Protein AF-A0A957ZSW8-F1 (afdb_monomer_lite)

Secondary structure (DSSP, 8-state):
--------------------------HHHHHHHHHHHHHHHHHIIIIIHHHHHHHHHHTEE--SSSPPEE-TTHHHHHHHT-HHHHHT-

Radius of gyration: 32.35 Å; chains: 1; bounding box: 104×42×41 Å

Foldseek 3Di:
DDDDDDPDDDDPPPPPPPDPPPPDCDPVNVVVVVVCVVVVVVCCPVPVVVVVVVVQQCQWDDPPVDDTHGNGCVSVVCLVPDPVNVVVD

Sequence (89 aa):
MAVSNPIVNPSGTTKANASPRRARMSGETITALLFVLPSLIGFVLFYAVPAIRGVWISFTDWDLLGDARFIGVENYVRLFNDPEFWNAL

Structure (mmCIF, N/CA/C/O backbone):
data_AF-A0A957ZSW8-F1
#
_entry.id   AF-A0A957ZSW8-F1
#
loop_
_atom_site.group_PDB
_atom_site.id
_atom_site.type_symbol
_atom_site.label_atom_id
_atom_site.label_alt_id
_atom_site.label_comp_id
_atom_site.label_asym_id
_atom_site.label_entity_id
_atom_site.label_seq_id
_atom_site.pdbx_PDB_ins_code
_atom_site.Cartn_x
_atom_site.Cartn_y
_atom_site.Cartn_z
_atom_site.occupancy
_atom_site.B_iso_or_equiv
_atom_site.auth_seq_id
_atom_site.auth_comp_id
_atom_site.auth_asym_id
_atom_site.auth_atom_id
_atom_site.pdbx_PDB_model_num
ATOM 1 N N . MET A 1 1 ? -83.831 -28.314 6.223 1.00 53.41 1 MET A N 1
ATOM 2 C CA . MET A 1 1 ? -82.734 -28.631 5.286 1.00 53.41 1 MET A CA 1
ATOM 3 C C . MET A 1 1 ? -82.401 -27.372 4.501 1.00 53.41 1 MET A C 1
ATOM 5 O O . MET A 1 1 ? -83.129 -27.029 3.586 1.00 53.41 1 MET A O 1
ATOM 9 N N . ALA A 1 2 ? -81.356 -26.657 4.902 1.00 52.50 2 ALA A N 1
ATOM 10 C CA . ALA A 1 2 ? -80.682 -25.660 4.077 1.00 52.50 2 ALA A CA 1
ATOM 11 C C . ALA A 1 2 ? -79.223 -25.679 4.532 1.00 52.50 2 ALA A C 1
ATOM 13 O O . ALA A 1 2 ? -78.880 -25.186 5.601 1.00 52.50 2 ALA A O 1
ATOM 14 N N . VAL A 1 3 ? -78.410 -26.402 3.768 1.00 67.56 3 VAL A N 1
ATOM 15 C CA . VAL A 1 3 ? -76.961 -26.471 3.929 1.00 67.56 3 VAL A CA 1
ATOM 16 C C . VAL A 1 3 ? -76.407 -25.197 3.302 1.00 67.56 3 VAL A C 1
ATOM 18 O O . VAL A 1 3 ? -76.457 -25.049 2.085 1.00 67.56 3 VAL A O 1
ATOM 21 N N . SER A 1 4 ? -75.908 -24.265 4.108 1.00 61.75 4 SER A N 1
ATOM 22 C CA . SER A 1 4 ? -75.102 -23.147 3.611 1.00 61.75 4 SER A CA 1
ATOM 23 C C . SER A 1 4 ? -73.633 -23.449 3.896 1.00 61.75 4 SER A C 1
ATOM 25 O O . SER A 1 4 ? -73.184 -23.388 5.040 1.00 61.75 4 SER A O 1
ATOM 27 N N . ASN A 1 5 ? -72.920 -23.837 2.841 1.00 62.66 5 ASN A N 1
ATOM 28 C CA . ASN A 1 5 ? -71.475 -24.060 2.816 1.00 62.66 5 ASN A CA 1
ATOM 29 C C . ASN A 1 5 ? -70.714 -22.726 3.048 1.00 62.66 5 ASN A C 1
ATOM 31 O O . ASN A 1 5 ? -71.296 -21.656 2.844 1.00 62.66 5 ASN A O 1
ATOM 35 N N . PRO A 1 6 ? -69.437 -22.752 3.474 1.00 63.12 6 PRO A N 1
ATOM 36 C CA . PRO A 1 6 ? -68.739 -21.585 3.993 1.00 63.12 6 PRO A CA 1
ATOM 37 C C . PRO A 1 6 ? -68.280 -20.653 2.866 1.00 63.12 6 PRO A C 1
ATOM 39 O O . PRO A 1 6 ? -67.766 -21.097 1.838 1.00 63.12 6 PRO A O 1
ATOM 42 N N . ILE A 1 7 ? -68.412 -19.343 3.084 1.00 64.38 7 ILE A N 1
ATOM 43 C CA . ILE A 1 7 ? -67.778 -18.331 2.238 1.00 64.38 7 ILE A CA 1
ATOM 44 C C . ILE A 1 7 ? -66.291 -18.289 2.601 1.00 64.38 7 ILE A C 1
ATOM 46 O O . ILE A 1 7 ? -65.892 -17.705 3.608 1.00 64.38 7 ILE A O 1
ATOM 50 N N . VAL A 1 8 ? -65.469 -18.937 1.778 1.00 67.31 8 VAL A N 1
ATOM 51 C CA . VAL A 1 8 ? -64.020 -18.718 1.743 1.00 67.31 8 VAL A CA 1
ATOM 52 C C . VAL A 1 8 ? -63.788 -17.286 1.261 1.00 67.31 8 VAL A C 1
ATOM 54 O O . VAL A 1 8 ? -64.085 -16.961 0.114 1.00 67.31 8 VAL A O 1
ATOM 57 N N . ASN A 1 9 ? -63.280 -16.420 2.138 1.00 66.62 9 ASN A N 1
ATOM 58 C CA . ASN A 1 9 ? -62.872 -15.068 1.765 1.00 66.62 9 ASN A CA 1
ATOM 59 C C . ASN A 1 9 ? -61.434 -15.111 1.208 1.00 66.62 9 ASN A C 1
ATOM 61 O O . ASN A 1 9 ? -60.533 -15.553 1.929 1.00 66.62 9 ASN A O 1
ATOM 65 N N . PRO A 1 10 ? -61.192 -14.709 -0.054 1.00 63.06 10 PRO A N 1
ATOM 66 C CA . PRO A 1 10 ? -59.877 -14.795 -0.668 1.00 63.06 10 PRO A CA 1
ATOM 67 C C . PRO A 1 10 ? -58.913 -13.783 -0.044 1.00 63.06 10 PRO A C 1
ATOM 69 O O . PRO A 1 10 ? -59.163 -12.583 -0.025 1.00 63.06 10 PRO A O 1
ATOM 72 N N . SER A 1 11 ? -57.788 -14.307 0.442 1.00 62.53 11 SER A N 1
ATO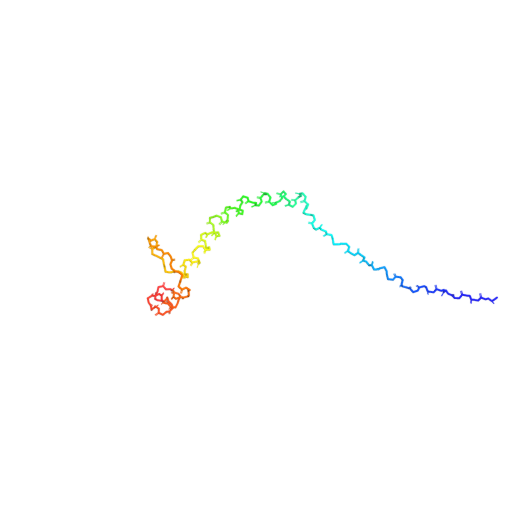M 73 C CA . SER A 1 11 ? -56.459 -13.693 0.432 1.00 62.53 11 SER A CA 1
ATOM 74 C C . SER A 1 11 ? -56.424 -12.163 0.365 1.00 62.53 11 SER A C 1
ATOM 76 O O . SER A 1 11 ? -56.106 -11.571 -0.665 1.00 62.53 11 SER A O 1
ATOM 78 N N . GLY A 1 12 ? -56.645 -11.522 1.512 1.00 56.66 12 GLY A N 1
ATOM 79 C CA . GLY A 1 12 ? -56.108 -10.193 1.758 1.00 56.66 12 GLY A CA 1
ATOM 80 C C . GLY A 1 12 ? -54.586 -10.288 1.813 1.00 56.66 12 GLY A C 1
ATOM 81 O O . GLY A 1 12 ? -54.008 -10.560 2.862 1.00 56.66 12 GLY A O 1
ATOM 82 N N . THR A 1 13 ? -53.931 -10.105 0.670 1.00 60.91 13 THR A N 1
ATOM 83 C CA . THR A 1 13 ? -52.495 -9.845 0.574 1.00 60.91 13 THR A CA 1
ATOM 84 C C . THR A 1 13 ? -52.180 -8.571 1.351 1.00 60.91 13 THR A C 1
ATOM 86 O O . THR A 1 13 ? -52.229 -7.466 0.804 1.00 60.91 13 THR A O 1
ATOM 89 N 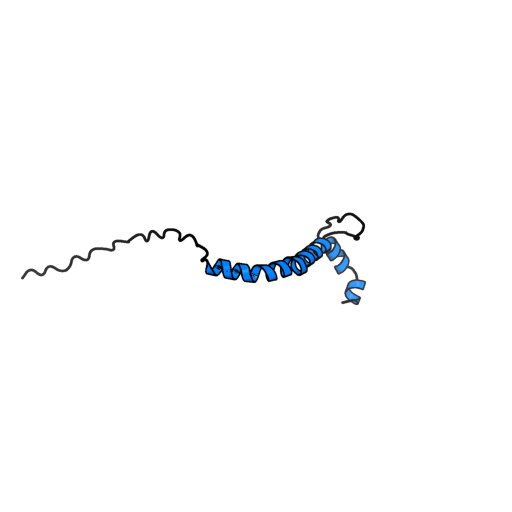N . THR A 1 14 ? -51.866 -8.705 2.638 1.00 61.94 14 THR A N 1
ATOM 90 C CA . THR A 1 14 ? -51.237 -7.635 3.406 1.00 61.94 14 THR A CA 1
ATOM 91 C C . THR A 1 14 ? -49.885 -7.387 2.759 1.00 61.94 14 THR A C 1
ATOM 93 O O . THR A 1 14 ? -48.940 -8.149 2.958 1.00 61.94 14 THR A O 1
ATOM 96 N N . LYS A 1 15 ? -49.799 -6.346 1.924 1.00 61.00 15 LYS A N 1
ATOM 97 C CA . LYS A 1 15 ? -48.525 -5.806 1.455 1.00 61.00 15 LYS A CA 1
ATOM 98 C C . LYS A 1 15 ? -47.704 -5.510 2.703 1.00 61.00 15 LYS A C 1
ATOM 100 O O . LYS A 1 15 ? -47.997 -4.562 3.429 1.00 61.00 15 LYS A O 1
ATOM 105 N N . ALA A 1 16 ? -46.730 -6.371 2.978 1.00 60.97 16 ALA A N 1
ATOM 106 C CA . ALA A 1 16 ? -45.745 -6.165 4.016 1.00 60.97 16 ALA A CA 1
ATOM 107 C C . ALA A 1 16 ? -44.991 -4.886 3.651 1.00 60.97 16 ALA A C 1
ATOM 109 O O . ALA A 1 16 ? -44.095 -4.886 2.810 1.00 60.97 16 ALA A O 1
ATOM 110 N N . ASN A 1 17 ? -45.426 -3.773 4.232 1.00 61.44 17 ASN A N 1
ATOM 111 C CA . ASN A 1 17 ? -44.752 -2.495 4.132 1.00 61.44 17 ASN A CA 1
ATOM 112 C C . ASN A 1 17 ? -43.490 -2.626 4.993 1.00 61.44 17 ASN A C 1
ATOM 114 O O . ASN A 1 17 ? -43.478 -2.291 6.178 1.00 61.44 17 ASN A O 1
ATOM 118 N N . ALA A 1 18 ? -42.459 -3.253 4.428 1.00 64.62 18 ALA A N 1
ATOM 119 C CA . ALA A 1 18 ? -41.162 -3.405 5.058 1.00 64.62 18 ALA A CA 1
ATOM 120 C C . ALA A 1 18 ? -40.481 -2.034 5.046 1.00 64.62 18 ALA A C 1
ATOM 122 O O . ALA A 1 18 ? -39.699 -1.711 4.154 1.00 64.62 18 ALA A O 1
ATOM 123 N N . SER A 1 19 ? -40.826 -1.198 6.026 1.00 67.50 19 SER A N 1
ATOM 124 C CA . SER A 1 19 ? -40.092 0.029 6.317 1.00 67.50 19 SER A CA 1
ATOM 125 C C . SER A 1 19 ? -38.601 -0.311 6.398 1.00 67.50 19 SER A C 1
ATOM 127 O O . SER A 1 19 ? -38.252 -1.273 7.093 1.00 67.50 19 SER A O 1
ATOM 129 N N . PRO A 1 20 ? -37.707 0.433 5.719 1.00 65.00 20 PRO A N 1
ATOM 130 C CA . PRO A 1 20 ? -36.285 0.147 5.775 1.00 65.00 20 PRO A CA 1
ATOM 131 C C . PRO A 1 20 ? -35.845 0.324 7.227 1.00 65.00 20 PRO A C 1
ATOM 133 O O . PRO A 1 20 ? -35.803 1.442 7.746 1.00 65.00 20 PRO A O 1
ATOM 136 N N . ARG A 1 21 ? -35.567 -0.789 7.920 1.00 67.81 21 ARG A N 1
ATOM 137 C CA . ARG A 1 21 ? -34.957 -0.759 9.250 1.00 67.81 21 ARG A CA 1
ATOM 138 C C . ARG A 1 21 ? -33.591 -0.123 9.061 1.00 67.81 21 ARG A C 1
ATOM 140 O O . ARG A 1 21 ? -32.643 -0.795 8.669 1.00 67.81 21 ARG A O 1
ATOM 147 N N . ARG A 1 22 ? -33.503 1.188 9.301 1.00 69.12 22 ARG A N 1
ATOM 148 C CA . ARG A 1 22 ? -32.224 1.884 9.427 1.00 69.12 22 ARG A CA 1
ATOM 149 C C . ARG A 1 22 ? -31.403 1.078 10.422 1.00 69.12 22 ARG A C 1
ATOM 151 O O . ARG A 1 22 ? -31.827 0.918 11.567 1.00 69.12 22 ARG A O 1
ATOM 158 N N . ALA A 1 23 ? -30.285 0.528 9.959 1.00 68.25 23 ALA A N 1
ATOM 159 C CA . ALA A 1 23 ? -29.349 -0.202 10.792 1.00 68.25 23 ALA A CA 1
ATOM 160 C C . ALA A 1 23 ? -28.778 0.785 11.816 1.00 68.25 23 ALA A C 1
ATOM 162 O O . ALA A 1 23 ? -27.811 1.498 11.563 1.00 68.25 23 ALA A O 1
ATOM 163 N N . ARG A 1 24 ? -29.453 0.908 12.958 1.00 70.94 24 ARG A N 1
ATOM 164 C CA . ARG A 1 24 ? -28.938 1.639 14.106 1.00 70.94 24 ARG A CA 1
ATOM 165 C C . ARG A 1 24 ? -27.831 0.760 14.666 1.00 70.94 24 ARG A C 1
ATOM 167 O O . ARG A 1 24 ? -28.124 -0.311 15.193 1.00 70.94 24 ARG A O 1
ATOM 174 N N . MET A 1 25 ? -26.577 1.180 14.505 1.00 71.75 25 MET A N 1
ATOM 175 C CA . MET A 1 25 ? -25.478 0.562 15.243 1.00 71.75 25 MET A CA 1
ATOM 176 C C . MET A 1 25 ? -25.838 0.629 16.727 1.00 71.75 25 MET A C 1
ATOM 178 O O . MET A 1 25 ? -26.144 1.702 17.252 1.00 71.75 25 MET A O 1
ATOM 182 N N . SER A 1 26 ? -25.902 -0.536 17.367 1.00 80.81 26 SER A N 1
ATOM 183 C CA . SER A 1 26 ? -26.162 -0.627 18.801 1.00 80.81 26 SER A CA 1
ATOM 184 C C . SER A 1 26 ? -24.989 -0.013 19.572 1.00 80.81 26 SER A C 1
ATOM 186 O O . SER A 1 26 ? -23.861 0.002 19.072 1.00 80.81 26 SER A O 1
ATOM 188 N N . GLY A 1 27 ? -25.235 0.490 20.786 1.00 83.56 27 GLY A N 1
ATOM 189 C CA . GLY A 1 27 ? -24.166 1.032 21.637 1.00 83.56 27 GLY A CA 1
ATOM 190 C C . GLY A 1 27 ? -23.036 0.021 21.872 1.00 83.56 27 GLY A C 1
ATOM 191 O O . GLY A 1 27 ? -21.869 0.393 21.860 1.00 83.56 27 GLY A O 1
ATOM 192 N N . GLU A 1 28 ? -23.374 -1.267 21.948 1.00 85.31 28 GLU A N 1
ATOM 193 C CA . GLU A 1 28 ? -22.428 -2.381 22.075 1.00 85.31 28 GLU A CA 1
ATOM 194 C C . GLU A 1 28 ? -21.476 -2.485 20.874 1.00 85.31 28 GLU A C 1
ATOM 196 O O . GLU A 1 28 ? -20.276 -2.697 21.045 1.00 85.31 28 GLU A O 1
ATOM 201 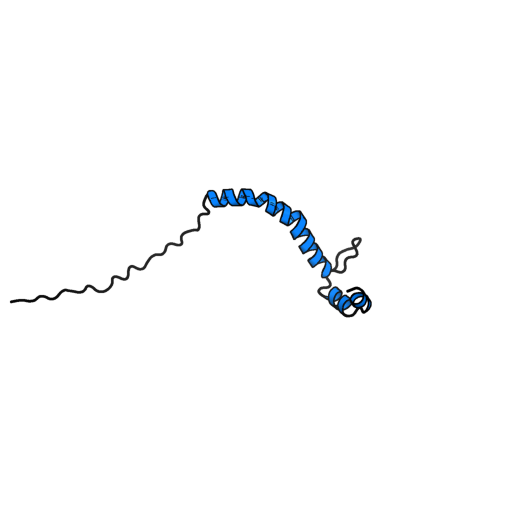N N . THR A 1 29 ? -21.979 -2.261 19.653 1.00 88.62 29 THR A N 1
ATOM 202 C CA . THR A 1 29 ? -21.158 -2.243 18.431 1.00 88.62 29 THR A CA 1
ATOM 203 C C . THR A 1 29 ? -20.140 -1.104 18.456 1.00 88.62 29 THR A C 1
ATOM 205 O O . THR A 1 29 ? -19.002 -1.283 18.027 1.00 88.62 29 THR A O 1
ATOM 208 N N . ILE A 1 30 ? -20.531 0.066 18.970 1.00 92.44 30 ILE A N 1
ATOM 209 C CA . ILE A 1 30 ? -19.631 1.219 19.094 1.00 92.44 30 ILE A CA 1
ATOM 210 C C . ILE A 1 30 ? -18.546 0.922 20.130 1.00 92.44 30 ILE A C 1
ATOM 212 O O . ILE A 1 30 ? -17.370 1.145 19.851 1.00 92.44 30 ILE A O 1
ATOM 216 N N . THR A 1 31 ? -18.911 0.369 21.290 1.00 92.56 31 THR A N 1
ATOM 217 C CA . THR A 1 31 ? -17.935 -0.021 22.316 1.00 92.56 31 THR A CA 1
ATOM 218 C C . THR A 1 31 ? -16.948 -1.053 21.778 1.00 92.56 31 THR A C 1
ATOM 220 O O . THR A 1 31 ? -15.745 -0.854 21.914 1.00 92.56 31 THR A O 1
ATOM 223 N N . ALA A 1 32 ? -17.417 -2.103 21.097 1.00 92.56 32 ALA A N 1
ATOM 224 C CA . ALA A 1 32 ? -16.537 -3.091 20.473 1.00 92.56 32 ALA A CA 1
ATOM 225 C C . ALA A 1 32 ? -15.569 -2.447 19.463 1.00 92.56 32 ALA A C 1
ATOM 227 O O . ALA A 1 32 ? -14.376 -2.746 19.474 1.00 92.56 32 ALA A O 1
ATOM 228 N N . LEU A 1 33 ? -16.049 -1.508 18.638 1.00 93.69 33 LEU A N 1
ATOM 229 C CA . LEU A 1 33 ? -15.202 -0.798 17.679 1.00 93.69 33 LEU A CA 1
ATOM 230 C C . LEU A 1 33 ? -14.140 0.071 18.372 1.00 93.69 33 LEU A C 1
ATOM 232 O O . LEU A 1 33 ? -12.994 0.085 17.932 1.00 93.69 33 LEU A O 1
ATOM 236 N N . LEU A 1 34 ? -14.482 0.744 19.475 1.00 95.88 34 LEU A N 1
ATOM 237 C CA . LEU A 1 34 ? -13.528 1.539 20.260 1.00 95.88 34 LEU A CA 1
ATOM 238 C C . LEU A 1 34 ? -12.378 0.694 20.823 1.00 95.88 34 LEU A C 1
ATOM 240 O O . LEU A 1 34 ? -11.255 1.184 20.891 1.00 95.88 34 LEU A O 1
ATOM 244 N N . PHE A 1 35 ? -12.626 -0.569 21.176 1.00 96.12 35 PHE A N 1
ATOM 245 C CA . PHE A 1 35 ? -11.574 -1.494 21.618 1.00 96.12 35 PHE A CA 1
ATOM 246 C C . PHE A 1 35 ? -10.680 -1.983 20.471 1.00 96.12 35 PHE A C 1
ATOM 248 O O . PHE A 1 35 ? -9.495 -2.234 20.683 1.00 96.12 35 PHE A O 1
ATOM 255 N N . VAL A 1 36 ? -11.224 -2.105 19.259 1.00 97.12 36 VAL A N 1
ATOM 256 C CA . VAL A 1 36 ? -10.468 -2.512 18.060 1.00 97.12 36 VAL A CA 1
ATOM 257 C C . VAL A 1 36 ? -9.663 -1.349 17.475 1.00 97.12 36 VAL A C 1
ATOM 259 O O . VAL A 1 36 ? -8.608 -1.559 16.881 1.00 97.12 36 VAL A O 1
ATOM 262 N N . LEU A 1 37 ? -10.126 -0.108 17.642 1.00 97.25 37 LEU A N 1
ATOM 263 C CA . LEU A 1 37 ? -9.497 1.065 17.034 1.00 97.25 37 LEU A CA 1
ATOM 264 C C . LEU A 1 37 ? -7.996 1.215 17.345 1.00 97.25 37 LEU A C 1
ATOM 266 O O . LEU A 1 37 ? -7.253 1.451 16.397 1.00 97.25 37 LEU A O 1
ATOM 270 N N . PRO A 1 38 ? -7.498 1.056 18.587 1.00 96.75 38 PRO A N 1
ATOM 271 C CA . PRO A 1 38 ? -6.074 1.219 18.877 1.00 96.75 38 PRO A CA 1
ATOM 272 C C . PRO A 1 38 ? -5.181 0.239 18.110 1.00 96.75 38 PRO A C 1
ATOM 274 O O . PRO A 1 38 ? -4.164 0.643 17.544 1.00 96.75 38 PRO A O 1
ATOM 277 N N . SER A 1 39 ? -5.569 -1.039 18.045 1.00 97.81 39 SER A N 1
ATOM 278 C CA . SER A 1 39 ? -4.810 -2.042 17.292 1.00 97.81 39 SER A CA 1
ATOM 279 C C . SER A 1 39 ? -4.919 -1.805 15.788 1.00 97.81 39 SER A C 1
ATOM 281 O O . SER A 1 39 ? -3.918 -1.921 15.082 1.00 97.81 39 SER A O 1
ATOM 283 N N . LEU A 1 40 ? -6.092 -1.390 15.301 1.00 98.12 40 LEU A N 1
ATOM 284 C CA . LEU A 1 40 ? -6.293 -1.037 13.898 1.00 98.12 40 LEU A CA 1
ATOM 285 C C . LEU A 1 40 ? -5.450 0.176 13.485 1.00 98.12 40 LEU A C 1
ATOM 287 O O . LEU A 1 40 ? -4.846 0.159 12.417 1.00 98.12 40 LEU A O 1
ATOM 291 N N . ILE A 1 41 ? -5.365 1.206 14.329 1.00 98.38 41 ILE A N 1
ATOM 292 C CA . ILE A 1 41 ? -4.512 2.377 14.091 1.00 98.38 41 ILE A CA 1
ATOM 293 C C . ILE A 1 41 ? -3.049 1.941 13.996 1.00 98.38 41 ILE A C 1
ATOM 295 O O . ILE A 1 41 ? -2.369 2.306 13.038 1.00 98.38 41 ILE A O 1
ATOM 299 N N . GLY A 1 42 ? -2.580 1.118 14.940 1.00 98.25 42 GLY A N 1
ATOM 300 C CA . GLY A 1 42 ? -1.224 0.570 14.900 1.00 98.25 42 GLY A CA 1
ATOM 301 C C . GLY A 1 42 ? -0.957 -0.219 13.614 1.00 98.25 42 GLY A C 1
ATOM 302 O O . GLY A 1 42 ? 0.029 0.035 12.925 1.00 98.25 42 GLY A O 1
ATOM 303 N N . PHE A 1 43 ? -1.871 -1.114 13.239 1.00 98.50 43 PHE A N 1
ATOM 304 C CA . PHE A 1 43 ? -1.791 -1.870 11.990 1.00 98.50 43 PHE A CA 1
ATOM 305 C C . PHE A 1 43 ? -1.734 -0.953 10.760 1.00 98.50 43 PHE A C 1
ATOM 307 O O . PHE A 1 43 ? -0.888 -1.135 9.887 1.00 98.50 43 PHE A O 1
ATOM 314 N N . VAL A 1 44 ? -2.591 0.065 10.679 1.00 98.50 44 VAL A N 1
ATOM 315 C CA . VAL A 1 44 ? -2.600 0.972 9.527 1.00 98.50 44 VAL A CA 1
ATOM 316 C C . VAL A 1 44 ? -1.284 1.739 9.431 1.00 98.50 44 VAL A C 1
ATOM 318 O O . VAL A 1 44 ? -0.671 1.753 8.367 1.00 98.50 44 VAL A O 1
ATOM 321 N N . LEU A 1 45 ? -0.823 2.339 10.528 1.00 98.44 45 LEU A N 1
ATOM 322 C CA . LEU A 1 45 ? 0.355 3.207 10.518 1.00 98.44 45 LEU A CA 1
ATOM 323 C C . LEU A 1 45 ? 1.658 2.443 10.278 1.00 98.44 45 LEU A C 1
ATOM 325 O O . LEU A 1 45 ? 2.496 2.899 9.503 1.00 98.44 45 LEU A O 1
ATOM 329 N N . PHE A 1 46 ? 1.825 1.292 10.927 1.00 98.06 46 PHE A N 1
ATOM 330 C CA . PHE A 1 46 ? 3.099 0.570 10.926 1.00 98.06 46 PHE A CA 1
ATOM 331 C C . PHE A 1 46 ? 3.158 -0.587 9.931 1.00 98.06 46 PHE A C 1
ATOM 333 O O . PHE A 1 46 ? 4.249 -1.070 9.645 1.00 98.06 46 PHE A O 1
ATOM 340 N N . TYR A 1 47 ? 2.022 -1.026 9.387 1.00 97.94 47 TYR A N 1
ATOM 341 C CA . TYR A 1 47 ? 1.981 -2.108 8.405 1.00 97.94 47 TYR A CA 1
ATOM 342 C C . TYR A 1 47 ? 1.346 -1.664 7.087 1.00 97.94 47 TYR A C 1
ATOM 344 O O . TYR A 1 47 ? 2.011 -1.685 6.052 1.00 97.94 47 TYR A O 1
ATOM 352 N N . ALA A 1 48 ? 0.086 -1.219 7.096 1.00 98.44 48 ALA A N 1
ATOM 353 C CA . ALA A 1 48 ? -0.634 -0.963 5.847 1.00 98.44 48 ALA A CA 1
ATOM 354 C C . ALA A 1 48 ? -0.044 0.217 5.057 1.00 98.44 48 ALA A C 1
ATOM 356 O O . ALA A 1 48 ? 0.170 0.104 3.853 1.00 98.44 48 ALA A O 1
ATOM 357 N N . VAL A 1 49 ? 0.258 1.335 5.724 1.00 98.38 49 VAL A N 1
ATOM 358 C CA . VAL A 1 49 ? 0.862 2.521 5.098 1.00 98.38 49 VAL A CA 1
ATOM 359 C C . VAL A 1 49 ? 2.218 2.205 4.454 1.00 98.38 49 VAL A C 1
ATOM 361 O O . VAL A 1 49 ? 2.352 2.485 3.260 1.00 98.38 49 VAL A O 1
ATOM 364 N N . PRO A 1 50 ? 3.217 1.622 5.152 1.00 97.69 50 PRO A N 1
ATOM 365 C CA . PRO A 1 50 ? 4.490 1.287 4.517 1.00 97.69 50 PRO A CA 1
ATOM 366 C C . PRO A 1 50 ? 4.346 0.215 3.428 1.00 97.69 50 PRO A C 1
ATOM 368 O O . PRO A 1 50 ? 5.009 0.329 2.401 1.00 97.69 50 PRO A O 1
ATOM 371 N N . ALA A 1 51 ? 3.450 -0.766 3.581 1.00 98.44 51 ALA A N 1
ATOM 372 C CA . ALA A 1 51 ? 3.196 -1.762 2.538 1.00 98.44 51 ALA A CA 1
ATOM 373 C C . ALA A 1 51 ? 2.634 -1.122 1.258 1.00 98.44 51 ALA A C 1
ATOM 375 O O . ALA A 1 51 ? 3.166 -1.339 0.171 1.00 98.44 51 ALA A O 1
ATOM 376 N N . ILE A 1 52 ? 1.606 -0.273 1.379 1.00 98.31 52 ILE A N 1
ATOM 377 C CA . ILE A 1 52 ? 1.018 0.450 0.240 1.00 98.31 52 ILE A CA 1
ATOM 378 C C . ILE A 1 52 ? 2.050 1.392 -0.389 1.00 98.31 52 ILE A C 1
ATOM 380 O O . ILE A 1 52 ? 2.128 1.478 -1.611 1.00 98.31 52 ILE A O 1
ATOM 384 N N . ARG A 1 53 ? 2.870 2.073 0.423 1.00 96.62 53 ARG A N 1
ATOM 385 C CA . ARG A 1 53 ? 3.985 2.897 -0.069 1.00 96.62 53 ARG A CA 1
ATOM 386 C C . ARG A 1 53 ? 4.992 2.065 -0.857 1.00 96.62 53 ARG A C 1
ATOM 388 O O . ARG A 1 53 ? 5.370 2.495 -1.935 1.00 96.62 53 ARG A O 1
ATOM 395 N N . GLY A 1 54 ? 5.393 0.896 -0.361 1.00 96.19 54 GLY A N 1
ATOM 396 C CA . GLY A 1 54 ? 6.308 -0.005 -1.065 1.00 96.19 54 GLY A CA 1
ATOM 397 C C . GLY A 1 54 ? 5.745 -0.462 -2.410 1.00 96.19 54 GLY A C 1
ATOM 398 O O . GLY A 1 54 ? 6.443 -0.398 -3.418 1.00 96.19 54 GLY A O 1
ATOM 399 N N . VAL A 1 55 ? 4.457 -0.820 -2.442 1.00 97.44 55 VAL A N 1
ATOM 400 C CA . VAL A 1 55 ? 3.750 -1.150 -3.688 1.00 97.44 55 VAL A CA 1
ATOM 401 C C . VAL A 1 55 ? 3.677 0.056 -4.621 1.00 97.44 55 VAL A C 1
ATOM 403 O O . VAL A 1 55 ? 3.872 -0.094 -5.813 1.00 97.44 55 VAL A O 1
ATOM 406 N N . TRP A 1 56 ? 3.421 1.266 -4.126 1.00 96.44 56 TRP A N 1
ATOM 407 C CA . TRP A 1 56 ? 3.445 2.461 -4.973 1.00 96.44 56 TRP A CA 1
ATOM 408 C C . TRP A 1 56 ? 4.840 2.706 -5.558 1.00 96.44 56 TRP A C 1
ATOM 410 O O . TRP A 1 56 ? 4.971 2.943 -6.756 1.00 96.44 56 TRP A O 1
ATOM 420 N N . ILE A 1 57 ? 5.878 2.594 -4.724 1.00 95.56 57 ILE A N 1
ATOM 421 C CA . ILE A 1 57 ? 7.272 2.813 -5.114 1.00 95.56 57 ILE A CA 1
ATOM 422 C C . ILE A 1 57 ? 7.715 1.817 -6.189 1.00 95.56 57 ILE A C 1
ATOM 424 O O . ILE A 1 57 ? 8.446 2.207 -7.093 1.00 95.56 57 ILE A O 1
ATOM 428 N N . SER A 1 58 ? 7.241 0.567 -6.165 1.00 96.06 58 SER A N 1
ATOM 429 C CA . SER A 1 58 ? 7.596 -0.414 -7.198 1.00 96.06 58 SER A CA 1
ATOM 430 C C . SER A 1 58 ? 7.078 -0.047 -8.595 1.00 96.06 58 SER A C 1
ATOM 432 O O . SER A 1 58 ? 7.638 -0.523 -9.582 1.00 96.06 58 SER A O 1
ATOM 434 N N . PHE A 1 59 ? 6.082 0.843 -8.707 1.00 97.56 59 PHE A N 1
ATOM 435 C CA . PHE A 1 59 ? 5.631 1.429 -9.981 1.00 97.56 59 PHE A CA 1
ATOM 436 C C . PHE A 1 59 ? 6.291 2.781 -10.313 1.00 97.56 59 PHE A C 1
ATOM 438 O O . PHE A 1 59 ? 5.933 3.433 -11.301 1.00 97.56 59 PHE A O 1
ATOM 445 N N . THR A 1 60 ? 7.232 3.239 -9.489 1.00 96.75 60 THR A N 1
ATOM 446 C CA . THR A 1 60 ? 7.954 4.500 -9.689 1.00 96.75 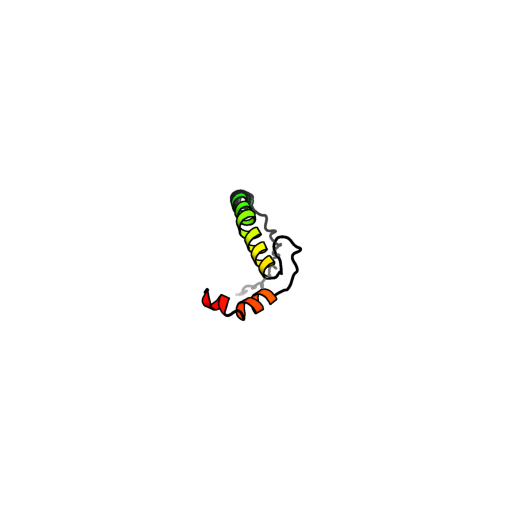60 THR A CA 1
ATOM 447 C C . THR A 1 60 ? 9.449 4.275 -9.883 1.00 96.75 60 THR A C 1
ATOM 449 O O . THR A 1 60 ? 10.030 3.336 -9.349 1.00 96.75 60 THR A O 1
ATOM 452 N N . ASP A 1 61 ? 10.076 5.173 -10.627 1.00 95.12 61 ASP A N 1
ATOM 453 C CA . ASP A 1 61 ? 11.516 5.381 -10.640 1.00 95.12 61 ASP A CA 1
ATOM 454 C C . ASP A 1 61 ? 11.838 6.382 -9.525 1.00 95.12 61 ASP A C 1
ATOM 456 O O . ASP A 1 61 ? 11.480 7.562 -9.625 1.00 95.12 61 ASP A O 1
ATOM 460 N N . TRP A 1 62 ? 12.401 5.890 -8.419 1.00 93.94 62 TRP A N 1
ATOM 461 C CA . TRP A 1 62 ? 12.714 6.704 -7.247 1.00 93.94 62 TRP A CA 1
ATOM 462 C C . TRP A 1 62 ? 14.016 6.252 -6.582 1.00 93.94 62 TRP A C 1
ATOM 464 O O . TRP A 1 62 ? 14.124 5.123 -6.109 1.00 93.94 62 TRP A O 1
ATOM 474 N N . ASP A 1 63 ? 14.988 7.159 -6.508 1.00 89.19 63 ASP A N 1
ATOM 475 C CA . ASP A 1 63 ? 16.335 6.948 -5.961 1.00 89.19 63 ASP A CA 1
ATOM 476 C C . ASP A 1 63 ? 16.493 7.473 -4.517 1.00 89.19 63 ASP A C 1
ATOM 478 O O . ASP A 1 63 ? 17.608 7.681 -4.041 1.00 89.19 63 ASP A O 1
ATOM 482 N N . LEU A 1 64 ? 15.374 7.688 -3.811 1.00 87.81 64 LEU A N 1
ATOM 483 C CA . LEU A 1 64 ? 15.250 8.233 -2.445 1.00 87.81 64 LEU A CA 1
ATOM 484 C C . LEU A 1 64 ? 15.711 9.691 -2.257 1.00 87.81 64 LEU A C 1
ATOM 486 O O . LEU A 1 64 ? 15.269 10.333 -1.303 1.00 87.81 64 LEU A O 1
ATOM 490 N N . LEU A 1 65 ? 16.575 10.216 -3.126 1.00 88.56 65 LEU A N 1
ATOM 491 C CA . LEU A 1 65 ? 17.122 11.577 -3.057 1.00 88.56 65 LEU A CA 1
ATOM 492 C C . LEU A 1 65 ? 16.428 12.540 -4.029 1.00 88.56 65 LEU A C 1
ATOM 494 O O . LEU A 1 65 ? 16.376 13.740 -3.757 1.00 88.56 65 LEU A O 1
ATOM 498 N N . GLY A 1 66 ? 15.901 12.028 -5.140 1.00 86.56 66 GLY A N 1
ATOM 499 C CA . GLY A 1 66 ? 15.185 12.777 -6.163 1.00 86.56 66 GLY A CA 1
ATOM 500 C C . GLY A 1 66 ? 13.665 12.629 -6.099 1.00 86.56 66 GLY A C 1
ATOM 501 O O . GLY A 1 66 ? 13.087 12.033 -5.183 1.00 86.56 66 GLY A O 1
ATOM 502 N N . ASP A 1 67 ? 13.008 13.186 -7.115 1.00 90.69 67 ASP A N 1
ATOM 503 C CA . ASP A 1 67 ? 11.558 13.114 -7.271 1.00 90.69 67 ASP A CA 1
ATOM 504 C C . ASP A 1 67 ? 11.127 11.731 -7.765 1.00 90.69 67 ASP A C 1
ATOM 506 O O . ASP A 1 67 ? 11.640 11.213 -8.758 1.00 90.69 67 ASP A O 1
ATOM 510 N N . ALA A 1 68 ? 10.128 11.148 -7.102 1.00 93.00 68 ALA A N 1
ATOM 511 C CA . ALA A 1 68 ? 9.533 9.890 -7.532 1.00 93.00 68 ALA A CA 1
ATOM 512 C C . ALA A 1 68 ? 8.757 10.090 -8.843 1.00 93.00 68 ALA A C 1
ATOM 514 O O . ALA A 1 68 ? 7.744 10.798 -8.878 1.00 93.00 68 ALA A O 1
ATOM 515 N N . ARG A 1 69 ? 9.195 9.434 -9.922 1.00 95.50 69 ARG A N 1
ATOM 516 C CA . ARG A 1 69 ? 8.513 9.479 -11.225 1.00 95.50 69 ARG A CA 1
ATOM 517 C C . ARG A 1 69 ? 7.708 8.212 -11.444 1.00 95.50 69 ARG A C 1
ATOM 519 O O . ARG A 1 69 ? 8.255 7.119 -11.402 1.00 95.50 69 ARG A O 1
ATOM 526 N N . PHE A 1 70 ? 6.413 8.333 -11.711 1.00 96.75 70 PHE A N 1
ATOM 527 C CA . PHE A 1 70 ? 5.586 7.169 -12.028 1.00 96.75 70 PHE A CA 1
ATOM 528 C C . PHE A 1 70 ? 5.909 6.635 -13.429 1.00 96.75 70 PHE A C 1
ATOM 530 O O . PHE A 1 70 ? 5.731 7.346 -14.416 1.00 96.75 70 PHE A O 1
ATOM 537 N N . ILE A 1 71 ? 6.358 5.381 -13.501 1.00 97.00 71 ILE A N 1
ATOM 538 C CA . ILE A 1 71 ? 6.758 4.689 -14.742 1.00 97.00 71 ILE A CA 1
ATOM 539 C C . ILE A 1 71 ? 5.908 3.435 -15.006 1.00 97.00 71 ILE A C 1
ATOM 541 O O . ILE A 1 71 ? 6.181 2.651 -15.914 1.00 97.00 71 ILE A O 1
ATOM 545 N N . GLY A 1 72 ? 4.848 3.227 -14.218 1.00 96.38 72 GLY A N 1
ATOM 546 C CA . GLY A 1 72 ? 3.965 2.076 -14.357 1.00 96.38 72 GLY A CA 1
ATOM 547 C C . GLY A 1 72 ? 4.713 0.766 -14.120 1.00 96.38 72 GLY A C 1
ATOM 548 O O . GLY A 1 72 ? 5.391 0.603 -13.113 1.00 96.38 72 GLY A O 1
ATOM 549 N N . VAL A 1 73 ? 4.576 -0.194 -15.035 1.00 97.44 73 VAL A N 1
ATOM 550 C CA . VAL A 1 73 ? 5.106 -1.560 -14.854 1.00 97.44 73 VAL A CA 1
ATOM 551 C C . VAL A 1 73 ? 6.546 -1.748 -15.338 1.00 97.44 73 VAL A C 1
ATOM 553 O O . VAL A 1 73 ? 7.048 -2.870 -15.333 1.00 97.44 73 VAL A O 1
ATOM 556 N N . GLU A 1 74 ? 7.222 -0.685 -15.768 1.00 97.50 74 GLU A N 1
ATOM 557 C CA . GLU A 1 74 ? 8.531 -0.793 -16.417 1.00 97.50 74 GLU A CA 1
ATOM 558 C C . GLU A 1 74 ? 9.593 -1.453 -15.520 1.00 97.50 74 GLU A C 1
ATOM 560 O O . GLU A 1 74 ? 10.356 -2.289 -16.001 1.00 97.50 74 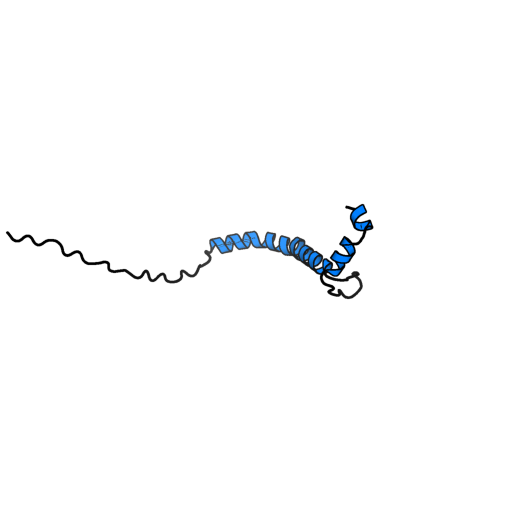GLU A O 1
ATOM 565 N N . ASN A 1 75 ? 9.581 -1.185 -14.209 1.00 96.38 75 ASN A N 1
ATOM 566 C CA . ASN A 1 75 ? 10.459 -1.861 -13.245 1.00 96.38 75 ASN A CA 1
ATOM 567 C C . ASN A 1 75 ? 10.302 -3.387 -13.278 1.00 96.38 75 ASN A C 1
ATOM 569 O O . ASN A 1 75 ? 11.292 -4.111 -13.261 1.00 96.38 75 ASN A O 1
ATOM 573 N N . TYR A 1 76 ? 9.067 -3.882 -13.376 1.00 96.38 76 TYR A N 1
ATOM 574 C CA . TYR A 1 76 ? 8.793 -5.316 -13.446 1.00 96.38 76 TYR A CA 1
ATOM 575 C C . TYR A 1 76 ? 9.272 -5.916 -14.765 1.00 96.38 76 TYR A C 1
ATOM 577 O O . TYR A 1 76 ? 9.837 -7.003 -14.761 1.00 96.38 76 TYR A O 1
ATOM 585 N N . VAL A 1 77 ? 9.090 -5.207 -15.885 1.00 97.06 77 VAL A N 1
ATOM 586 C CA . VAL A 1 77 ? 9.604 -5.646 -17.193 1.00 97.06 77 VAL A CA 1
ATOM 587 C C . VAL A 1 77 ? 11.130 -5.735 -17.168 1.00 97.06 77 VAL A C 1
ATOM 589 O O . VAL A 1 77 ? 11.681 -6.720 -17.652 1.00 97.06 77 VAL A O 1
ATOM 592 N N . ARG A 1 78 ? 11.816 -4.745 -16.583 1.00 95.62 78 ARG A N 1
ATOM 593 C CA . ARG A 1 78 ? 13.280 -4.765 -16.420 1.00 95.62 78 ARG A CA 1
ATOM 594 C C . ARG A 1 78 ? 13.722 -5.969 -15.589 1.00 95.62 78 ARG A C 1
ATOM 596 O O . ARG A 1 78 ? 14.550 -6.737 -16.057 1.00 95.62 78 ARG A O 1
ATOM 603 N N . LEU A 1 79 ? 13.100 -6.177 -14.429 1.00 95.44 79 LEU A N 1
ATOM 604 C CA . LEU A 1 79 ? 13.419 -7.273 -13.511 1.00 95.44 79 LEU A CA 1
ATOM 605 C C . LEU A 1 79 ? 13.197 -8.655 -14.145 1.00 95.44 79 LEU A C 1
ATOM 607 O O . LEU A 1 79 ? 14.015 -9.553 -13.999 1.00 95.44 79 LEU A O 1
ATOM 611 N N . PHE A 1 80 ? 12.108 -8.821 -14.899 1.00 96.81 80 PHE A N 1
ATOM 612 C CA . PHE A 1 80 ? 11.780 -10.093 -15.546 1.00 96.81 80 PHE A CA 1
ATOM 613 C C . PHE A 1 80 ? 12.757 -10.457 -16.674 1.00 96.81 80 PHE A C 1
ATOM 615 O O . PHE A 1 80 ? 12.963 -11.636 -16.954 1.00 96.81 80 PHE A O 1
ATOM 622 N N . ASN A 1 81 ? 13.353 -9.454 -17.323 1.00 97.19 81 ASN A N 1
ATOM 623 C CA . ASN A 1 81 ? 14.358 -9.647 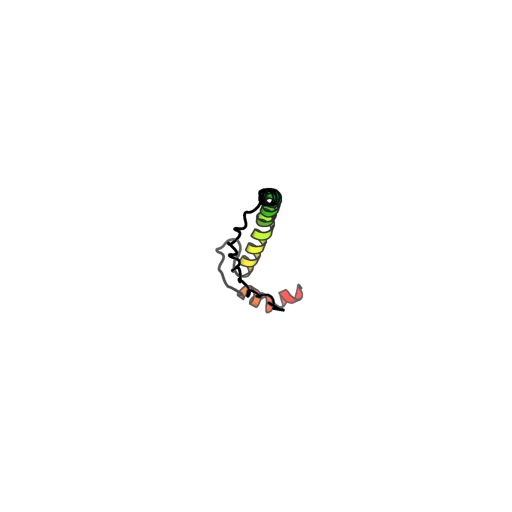-18.368 1.00 97.19 81 ASN A CA 1
ATOM 624 C C . ASN A 1 81 ? 15.795 -9.660 -17.826 1.00 97.19 81 ASN A C 1
ATOM 626 O O . ASN A 1 81 ? 16.719 -9.833 -18.617 1.00 97.19 81 ASN A O 1
ATOM 630 N N . ASP A 1 82 ? 15.992 -9.472 -16.520 1.00 96.50 82 ASP A N 1
ATOM 631 C CA . ASP A 1 82 ? 17.307 -9.441 -15.892 1.00 96.50 82 ASP A CA 1
ATOM 632 C C . ASP A 1 82 ? 17.760 -10.866 -15.515 1.00 96.50 82 ASP A C 1
ATOM 634 O O . ASP A 1 82 ? 17.174 -11.484 -14.622 1.00 96.50 82 ASP A O 1
ATOM 638 N N . PRO A 1 83 ? 18.798 -11.427 -16.166 1.00 95.12 83 PRO A N 1
ATOM 639 C CA . PRO A 1 83 ? 19.311 -12.748 -15.815 1.00 95.12 83 PRO A CA 1
ATOM 640 C C . PRO A 1 83 ? 19.889 -12.803 -14.397 1.00 95.12 83 PRO A C 1
ATOM 642 O O . PRO A 1 83 ? 19.854 -13.861 -13.770 1.00 95.12 83 PRO A O 1
ATOM 645 N N . GLU A 1 84 ? 20.430 -11.694 -13.885 1.00 96.19 84 GLU A N 1
ATOM 646 C CA . GLU A 1 84 ? 21.000 -11.634 -12.538 1.00 96.19 84 GLU A CA 1
ATOM 647 C C . GLU A 1 84 ? 19.909 -11.784 -11.476 1.00 96.19 84 GLU A C 1
ATOM 649 O O . GLU A 1 84 ? 20.090 -12.530 -10.513 1.00 96.19 84 GLU A O 1
ATOM 654 N N . PHE A 1 85 ? 18.742 -11.179 -11.707 1.00 95.06 85 PHE A N 1
ATOM 655 C CA . PHE A 1 85 ? 17.576 -11.344 -10.842 1.00 95.06 85 PHE A CA 1
ATOM 656 C C . PHE A 1 85 ? 17.164 -12.816 -10.699 1.00 95.06 85 PHE A C 1
ATOM 658 O O . PHE A 1 85 ? 16.922 -13.283 -9.587 1.00 95.06 85 PHE A O 1
ATOM 665 N N . TRP A 1 86 ? 17.136 -13.569 -11.801 1.00 96.75 86 TRP A N 1
ATOM 666 C CA . TRP A 1 86 ? 16.791 -14.995 -11.775 1.00 96.75 86 TRP A CA 1
ATOM 667 C C . TRP A 1 86 ? 17.867 -15.871 -11.137 1.00 96.75 86 TRP A C 1
ATOM 669 O O . TRP A 1 86 ? 17.538 -16.892 -10.547 1.00 96.75 86 TRP A O 1
ATOM 679 N N . ASN A 1 87 ? 19.139 -15.483 -11.230 1.00 96.19 87 ASN A N 1
ATOM 680 C CA . ASN A 1 87 ? 20.218 -16.198 -10.545 1.00 96.19 87 ASN A CA 1
ATOM 681 C C . ASN A 1 87 ? 20.173 -16.009 -9.019 1.00 96.19 87 ASN A C 1
ATOM 683 O O . ASN A 1 87 ? 20.753 -16.814 -8.292 1.00 96.19 87 ASN A O 1
ATOM 687 N N . ALA A 1 88 ? 19.532 -14.940 -8.541 1.00 94.31 88 ALA A N 1
ATOM 688 C CA . ALA A 1 88 ? 19.427 -14.607 -7.124 1.00 94.31 88 ALA A CA 1
ATOM 689 C C . ALA A 1 88 ? 18.172 -15.177 -6.430 1.00 94.31 88 ALA A C 1
ATOM 691 O O . ALA A 1 88 ? 18.085 -15.084 -5.202 1.00 94.31 88 ALA A O 1
ATOM 692 N N . LEU A 1 89 ? 17.214 -15.726 -7.188 1.00 88.12 89 LEU A N 1
ATOM 693 C CA . LEU A 1 89 ? 15.937 -16.262 -6.695 1.00 88.12 89 LEU A CA 1
ATOM 694 C C . LEU A 1 89 ? 15.984 -17.785 -6.507 1.00 88.12 89 LEU A C 1
ATOM 696 O O . LEU A 1 89 ? 15.518 -18.244 -5.439 1.00 88.12 89 LEU A O 1
#

pLDDT: mean 86.2, std 14.66, range [52.5, 98.5]